Protein 5W9S (pdb70)

GO terms:
  GO:0008270 zinc ion binding (F, IDA)
  GO:0008327 methyl-CpG binding (F, IDA)
  GO:0043565 sequence-specific DNA binding (F, IDA)
  GO:0140297 DNA-binding transcription factor binding (F, IDA)
  GO:0000122 negative regulation of transcription by RNA polymerase II (P, IDA)
  GO:0005654 nucleoplasm (C, TAS)
  GO:0005654 nucleoplasm (C, IDA)
  GO:0043123 positive regulation of canonical NF-kappaB signal transduction (P, HMP)
  GO:0043467 regulation of generation of precursor metabolites and energy (P, IDA)

Sequence (44 aa):
KKRKRCGMCAPCRRRINCEQCSSCRNRKTGHQICKFRKCEELKK

Nearest PDB structures (foldseek):
  5w9s-assembly1_C  TM=1.023E+00  e=1.416E-08  Homo sapiens
  5vc9-assembly2_F  TM=1.006E+00  e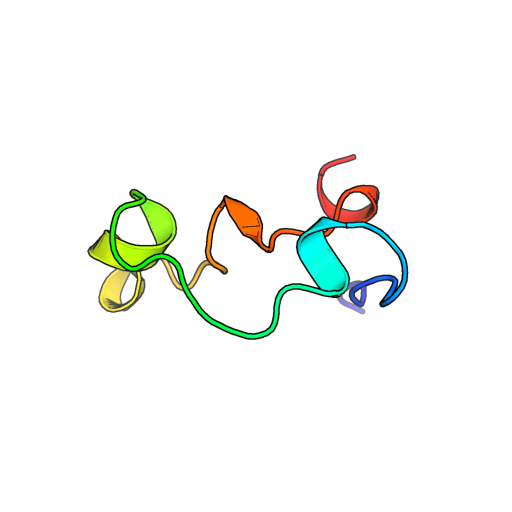=1.787E-06  Homo sapiens
  6asd-assembly1_C  TM=9.128E-01  e=1.359E-05  Homo sapiens
  4hp3-assembly1_C  TM=9.864E-01  e=2.743E-05  Xenopus tropicalis
  4hp1-assembly1_C  TM=9.419E-01  e=2.170E-05  Xenopus tropicalis

B-factor: mean 51.02, std 9.74, range [23.47, 83.14]

Structure (mmCIF, N/CA/C/O backbone):
data_5W9S
#
_entry.id   5W9S
#
_cell.length_a   40.110
_cell.length_b   40.110
_cell.length_c   81.200
_cell.angle_alpha   90.000
_cell.angle_beta   90.000
_cell.angle_gamma   120.000
#
_symmetry.space_group_name_H-M   'P 32'
#
loop_
_entity.id
_entity.type
_entity.pdbx_description
1 polymer 'CpG DNA fragment'
2 polymer 'CXXC-type zinc finger protein 5'
3 non-polymer 'ZINC ION'
4 non-polymer 'SULFATE ION'
5 non-polymer 'UNKNOWN ATOM OR ION'
6 water water
#
loop_
_atom_site.group_PDB
_atom_site.id
_atom_site.type_symbol
_atom_site.label_atom_id
_atom_site.label_alt_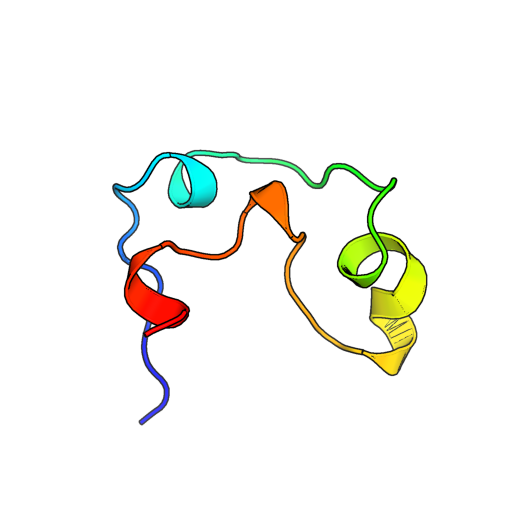id
_atom_site.label_comp_id
_atom_site.label_asym_id
_atom_site.label_entity_id
_atom_site.label_seq_id
_atom_site.pdbx_PDB_ins_code
_atom_site.Cartn_x
_atom_site.Cartn_y
_atom_site.Cartn_z
_atom_site.occupancy
_atom_site.B_iso_or_equiv
_atom_site.auth_seq_id
_atom_site.auth_comp_id
_atom_site.auth_asym_id
_atom_site.auth_atom_id
_atom_site.pdbx_PDB_model_num
ATOM 507 N N . LYS C 2 23 ? 6.706 -1.550 -11.771 1.00 70.37 258 LYS C N 1
ATOM 508 C CA . LYS C 2 23 ? 7.544 -0.330 -11.941 1.00 65.38 258 LYS C CA 1
ATOM 509 C C . LYS C 2 23 ? 6.677 0.759 -12.569 1.00 62.92 258 LYS C C 1
ATOM 510 O O . LYS C 2 23 ? 5.866 0.483 -13.469 1.00 64.15 258 LYS C O 1
ATOM 512 N N . LYS C 2 24 ? 6.848 1.996 -12.095 1.00 56.11 259 LYS C N 1
ATOM 513 C CA . LYS C 2 24 ? 6.046 3.079 -12.546 1.00 53.02 259 LYS C CA 1
ATOM 514 C C . LYS C 2 24 ? 6.312 3.368 -14.033 1.00 53.13 259 LYS C C 1
ATOM 515 O O . LYS C 2 24 ? 7.412 3.186 -14.503 1.00 51.36 259 LYS C O 1
ATOM 521 N N . ARG C 2 25 ? 5.266 3.731 -14.789 1.00 54.09 260 ARG C N 1
ATOM 522 C CA . ARG C 2 25 ? 5.433 3.972 -16.236 1.00 52.92 260 ARG C CA 1
ATOM 523 C C . ARG C 2 25 ? 6.128 5.301 -16.475 1.00 50.59 260 ARG C C 1
ATOM 524 O O . ARG C 2 25 ? 6.129 6.194 -15.582 1.00 48.65 260 ARG C O 1
ATOM 532 N N . LYS C 2 26 ? 6.698 5.405 -17.687 1.00 49.00 261 LYS C N 1
ATOM 533 C CA . LYS C 2 26 ? 7.473 6.528 -18.181 1.00 46.86 261 LYS C CA 1
ATOM 534 C C . LYS C 2 26 ? 6.731 7.260 -19.262 1.00 46.05 261 LYS C C 1
ATOM 535 O O . LYS C 2 26 ? 5.945 6.682 -19.988 1.00 46.37 261 LYS C O 1
ATOM 539 N N . ARG C 2 27 ? 6.980 8.561 -19.329 1.00 42.10 262 ARG C N 1
ATOM 540 C CA . ARG C 2 27 ? 6.432 9.454 -20.371 1.00 43.98 262 ARG C CA 1
ATOM 541 C C . ARG C 2 27 ? 6.798 8.914 -21.764 1.00 45.94 262 ARG C C 1
ATOM 542 O O . ARG C 2 27 ? 7.816 8.287 -21.891 1.00 48.10 262 ARG C O 1
ATOM 550 N N . CYS C 2 28 ? 5.967 9.140 -22.781 1.00 50.48 263 CYS C N 1
ATOM 551 C CA . CYS C 2 28 ? 6.257 8.582 -24.100 1.00 53.14 263 CYS C CA 1
ATOM 552 C C . CYS C 2 28 ? 7.272 9.413 -24.852 1.00 55.03 263 CYS C C 1
ATOM 553 O O . CYS C 2 28 ? 7.850 8.924 -25.814 1.00 59.44 263 CYS C O 1
ATOM 556 N N . GLY C 2 29 ? 7.421 10.692 -24.489 1.00 50.98 264 GLY C N 1
ATOM 557 C CA . GLY C 2 29 ? 8.385 11.577 -25.143 1.00 52.23 264 GLY C CA 1
ATOM 558 C C . GLY C 2 29 ? 7.894 12.178 -26.455 1.00 54.80 264 GLY C C 1
ATOM 559 O O . GLY C 2 29 ? 8.432 13.191 -26.898 1.00 58.10 264 GLY C O 1
ATOM 560 N N . MET C 2 30 ? 6.836 11.612 -27.038 1.00 56.40 265 MET C N 1
ATOM 561 C CA . MET C 2 30 ? 6.410 11.940 -28.388 1.00 61.84 265 MET C CA 1
ATOM 562 C C . MET C 2 30 ? 5.172 12.765 -28.464 1.00 59.23 265 MET C C 1
ATOM 563 O O . MET C 2 30 ? 5.028 13.537 -29.394 1.00 61.93 265 MET C O 1
ATOM 568 N N . CYS C 2 31 ? 4.203 12.530 -27.583 1.00 56.42 266 CYS C N 1
ATOM 569 C CA . CYS C 2 31 ? 2.926 13.234 -27.688 1.00 55.97 266 CYS C CA 1
ATOM 570 C C . CYS C 2 31 ? 3.146 14.788 -27.513 1.00 52.87 266 CYS C C 1
ATOM 571 O O . CYS C 2 31 ? 4.239 15.248 -27.037 1.00 52.96 266 CYS C O 1
ATOM 574 N N . ALA C 2 32 ? 2.153 15.591 -27.902 1.00 51.09 267 ALA C N 1
ATOM 575 C CA . ALA C 2 32 ? 2.278 17.048 -27.769 1.00 49.55 267 ALA C CA 1
ATOM 576 C C . ALA C 2 32 ? 2.597 17.461 -26.308 1.00 46.05 267 ALA C C 1
ATOM 577 O O . ALA C 2 32 ? 3.525 18.257 -26.085 1.00 45.58 267 ALA C O 1
ATOM 579 N N . PRO C 2 33 ? 1.880 16.896 -25.315 1.00 46.32 268 PRO C N 1
ATOM 580 C CA . PRO C 2 33 ? 2.264 17.275 -23.924 1.00 45.17 268 PRO C CA 1
ATOM 581 C C . PRO C 2 33 ? 3.754 16.976 -23.579 1.00 42.72 268 PRO C C 1
ATOM 582 O O . PRO C 2 33 ? 4.461 17.876 -23.122 1.00 46.18 268 PRO C O 1
ATOM 586 N N . CYS C 2 34 ? 4.230 15.760 -23.834 1.00 43.39 269 CYS C N 1
ATOM 587 C CA . CYS C 2 34 ? 5.651 15.429 -23.696 1.00 43.14 269 CYS C CA 1
ATOM 588 C C . CYS C 2 34 ? 6.664 16.369 -24.347 1.00 43.36 269 CYS C C 1
ATOM 589 O O . CYS C 2 34 ? 7.745 16.526 -23.825 1.00 42.75 269 CYS C O 1
ATOM 592 N N . ARG C 2 35 ? 6.364 16.913 -25.539 1.00 45.45 270 ARG C N 1
ATOM 593 C CA . ARG C 2 35 ? 7.270 17.885 -26.179 1.00 45.56 270 ARG C CA 1
ATOM 594 C C . ARG C 2 35 ? 7.337 19.252 -25.485 1.00 42.39 270 ARG C C 1
ATOM 595 O O . ARG C 2 35 ? 8.280 19.972 -25.677 1.00 38.76 270 ARG C O 1
ATOM 603 N N . ARG C 2 36 ? 6.314 19.613 -24.704 1.00 42.87 271 ARG C N 1
ATOM 604 C CA . ARG C 2 36 ? 6.331 20.881 -23.967 1.00 42.10 271 ARG C CA 1
ATOM 605 C C . ARG C 2 36 ? 7.532 20.782 -23.036 1.00 40.08 271 ARG C C 1
ATOM 606 O O . ARG C 2 36 ? 7.932 19.694 -22.708 1.00 42.53 271 ARG C O 1
ATOM 610 N N . ARG C 2 37 ? 8.181 21.899 -22.783 1.00 40.37 272 ARG C N 1
ATOM 611 C CA . ARG C 2 37 ? 9.440 21.964 -22.090 1.00 41.93 272 ARG C CA 1
ATOM 612 C C . ARG C 2 37 ? 9.370 22.725 -20.835 1.00 44.58 272 ARG C C 1
ATOM 613 O O . ARG C 2 37 ? 10.277 22.602 -20.072 1.00 46.68 272 ARG C O 1
ATOM 621 N N . ILE C 2 38 ? 8.311 23.535 -20.609 1.00 43.86 273 ILE C N 1
ATOM 622 C CA . ILE C 2 38 ? 8.195 24.329 -19.443 1.00 45.99 273 ILE C CA 1
ATOM 623 C C . ILE C 2 38 ? 6.773 24.273 -18.871 1.00 48.76 273 ILE C C 1
ATOM 624 O O . ILE C 2 38 ? 5.815 23.966 -19.578 1.00 46.31 273 ILE C O 1
ATOM 629 N N . ASN C 2 39 ? 6.657 24.683 -17.606 1.00 45.11 274 ASN C N 1
ATOM 630 C CA . ASN C 2 39 ? 5.408 24.619 -16.891 1.00 45.66 274 ASN C CA 1
ATOM 631 C C . ASN C 2 39 ? 4.547 25.823 -17.112 1.00 47.51 274 ASN C C 1
ATOM 632 O O . ASN C 2 39 ? 5.042 26.944 -17.099 1.00 48.92 274 ASN C O 1
ATOM 637 N N . CYS C 2 40 ? 3.225 25.618 -17.246 1.00 48.52 275 CYS C N 1
ATOM 638 C CA . CYS C 2 40 ? 2.334 26.752 -17.487 1.00 50.78 275 CYS C CA 1
ATOM 639 C C . CYS C 2 40 ? 2.261 27.680 -16.253 1.00 53.5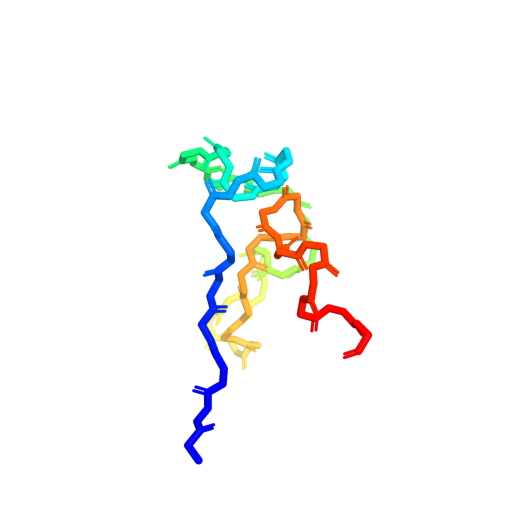2 275 CYS C C 1
ATOM 640 O O . CYS C 2 40 ? 2.015 28.841 -16.398 1.00 55.98 275 CYS C O 1
ATOM 643 N N . GLU C 2 41 ? 2.458 27.147 -15.048 1.00 53.20 276 GLU C N 1
ATOM 644 C CA . GLU C 2 41 ? 2.303 27.928 -13.785 1.00 57.18 276 GLU C CA 1
ATOM 645 C C . GLU C 2 41 ? 0.870 28.485 -13.533 1.00 58.84 276 GLU C C 1
ATOM 646 O O . GLU C 2 41 ? 0.706 29.210 -12.599 1.00 66.78 276 GLU C O 1
ATOM 652 N N . GLN C 2 42 ? -0.134 28.163 -14.366 1.00 57.60 277 GLN C N 1
ATOM 653 C CA . GLN C 2 42 ? -1.515 28.652 -14.202 1.00 62.08 277 GLN C CA 1
ATOM 654 C C . GLN C 2 42 ? -2.529 27.519 -13.808 1.00 62.12 277 GLN C C 1
ATOM 655 O O . GLN C 2 42 ? 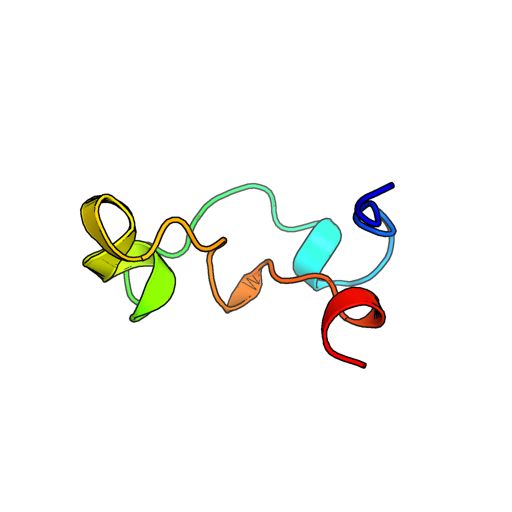-3.637 27.816 -13.356 1.00 65.22 277 GLN C O 1
ATOM 657 N N . CYS C 2 43 ? -2.154 26.248 -13.978 1.00 57.25 278 CYS C N 1
ATOM 658 C CA . CYS C 2 43 ? -3.081 25.143 -13.747 1.00 56.64 278 CYS C CA 1
ATOM 659 C C . CYS C 2 43 ? -3.069 24.710 -12.284 1.00 55.14 278 CYS C C 1
ATOM 660 O O . CYS C 2 43 ? -2.140 25.023 -11.521 1.00 50.76 278 CYS C O 1
ATOM 663 N N . SER C 2 44 ? -4.124 24.016 -11.870 1.00 57.32 279 SER C N 1
ATOM 664 C CA . SER C 2 44 ? -4.165 23.420 -10.524 1.00 57.19 279 SER C CA 1
ATOM 665 C C . SER C 2 44 ? -2.891 22.626 -10.127 1.00 53.09 279 SER 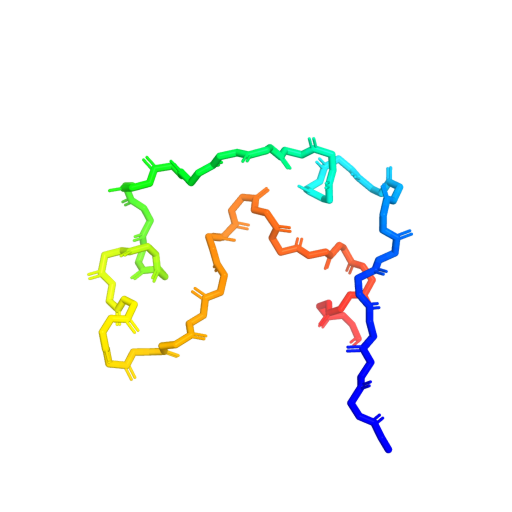C C 1
ATOM 666 O O . SER C 2 44 ? -2.342 22.788 -8.985 1.00 48.51 279 SER C O 1
ATOM 669 N N . SER C 2 45 ? -2.418 21.778 -11.053 1.00 48.67 280 SER C N 1
ATOM 670 C CA . SER C 2 45 ? -1.265 20.925 -10.782 1.00 45.85 280 SER C CA 1
ATOM 671 C C . SER C 2 45 ? -0.039 21.751 -10.563 1.00 43.65 280 SER C C 1
ATOM 672 O O . SER C 2 45 ? 0.760 21.476 -9.644 1.00 40.93 280 SER C O 1
ATOM 675 N N . CYS C 2 46 ? 0.129 22.764 -11.414 1.00 44.87 281 CYS C N 1
ATOM 676 C CA . CYS C 2 46 ? 1.258 23.696 -11.253 1.00 46.95 281 CYS C CA 1
ATOM 677 C C . CYS C 2 46 ? 1.118 24.492 -9.939 1.00 49.36 281 CYS C C 1
ATOM 678 O O . CYS C 2 46 ? 2.077 24.643 -9.201 1.00 49.38 281 CYS C O 1
ATOM 681 N N . ARG C 2 47 ? -0.073 25.036 -9.721 1.00 50.36 282 ARG C N 1
ATOM 682 C CA . ARG C 2 47 ? -0.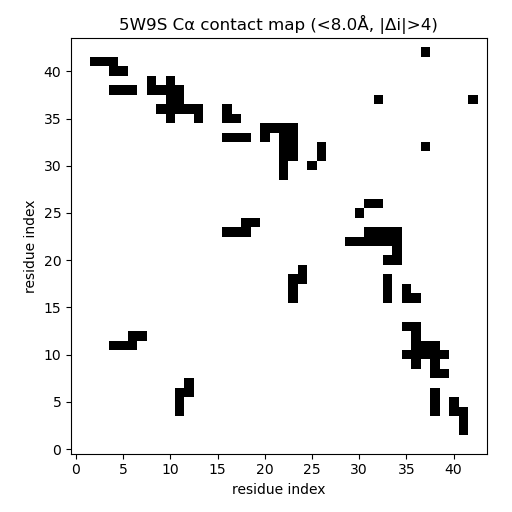372 25.823 -8.499 1.00 56.00 282 ARG C CA 1
ATOM 683 C C . ARG C 2 47 ? -0.186 25.004 -7.182 1.00 53.26 282 ARG C C 1
ATOM 684 O O . ARG C 2 47 ? 0.399 25.509 -6.221 1.00 51.25 282 ARG C O 1
ATOM 692 N N . ASN C 2 48 ? -0.549 23.715 -7.193 1.00 51.36 283 ASN C N 1
ATOM 693 C CA . ASN C 2 48 ? -0.502 22.912 -5.960 1.00 51.64 283 ASN C CA 1
ATOM 694 C C . ASN C 2 48 ? 0.602 21.900 -5.844 1.00 50.86 283 ASN C C 1
ATOM 695 O O . ASN C 2 48 ? 0.560 21.030 -4.950 1.00 48.39 283 ASN C O 1
ATOM 700 N N . ARG C 2 49 ? 1.640 22.089 -6.673 1.00 46.75 284 ARG C N 1
ATOM 701 C CA . ARG C 2 49 ? 2.756 21.221 -6.793 1.00 45.63 284 ARG C CA 1
ATOM 702 C C . ARG C 2 49 ? 3.347 20.815 -5.473 1.00 44.29 284 ARG C C 1
ATOM 703 O O . ARG C 2 49 ? 3.560 19.613 -5.230 1.00 39.86 284 ARG C O 1
ATOM 711 N N . LYS C 2 50 ? 3.577 21.801 -4.590 1.00 47.80 285 LYS C N 1
ATOM 712 C CA . LYS C 2 50 ? 4.113 21.546 -3.263 1.00 50.22 285 LYS C CA 1
ATOM 713 C C . LYS C 2 50 ? 3.329 20.445 -2.536 1.00 47.88 285 LYS C C 1
ATOM 714 O O . LYS C 2 50 ? 3.931 19.593 -1.947 1.00 47.51 285 LYS C O 1
ATOM 717 N N . THR C 2 51 ? 2.012 20.413 -2.673 1.00 49.10 286 THR C N 1
ATOM 718 C CA . THR C 2 51 ? 1.189 19.391 -2.007 1.00 50.02 286 THR C CA 1
ATOM 719 C C . THR C 2 51 ? 0.752 18.241 -2.916 1.00 46.51 286 THR C C 1
ATOM 720 O O . THR C 2 51 ? 0.698 17.107 -2.514 1.00 45.72 286 THR C O 1
ATOM 724 N N . GLY C 2 52 ? 0.406 18.558 -4.142 1.00 45.37 287 GLY C N 1
ATOM 725 C CA . GLY C 2 52 ? -0.070 17.574 -5.118 1.00 43.91 287 GLY C CA 1
ATOM 726 C C . GLY C 2 52 ? 0.997 16.749 -5.870 1.00 40.55 287 GLY C C 1
ATOM 727 O O . GLY C 2 52 ? 0.697 15.684 -6.362 1.00 39.10 287 GLY C O 1
ATOM 728 N N . HIS C 2 53 ? 2.224 17.231 -5.931 1.00 42.89 288 HIS C N 1
ATOM 729 C CA . HIS C 2 53 ? 3.350 16.544 -6.647 1.00 40.27 288 HIS C CA 1
ATOM 730 C C . HIS C 2 53 ? 3.046 16.139 -8.125 1.00 39.67 288 HIS C C 1
ATOM 731 O O . HIS C 2 53 ? 3.696 15.204 -8.664 1.00 42.53 288 HIS C O 1
ATOM 738 N N . GLN C 2 54 ? 2.118 16.826 -8.815 1.00 39.10 289 GLN C N 1
ATOM 739 C CA . GLN C 2 54 ? 1.814 16.440 -10.172 1.00 41.17 289 GLN C CA 1
ATOM 740 C C . GLN C 2 54 ? 2.504 17.307 -11.228 1.00 38.76 289 GLN C C 1
ATOM 741 O O . GLN C 2 54 ? 2.754 18.464 -11.022 1.00 36.43 289 GLN C O 1
ATOM 747 N N . ILE C 2 55 ? 2.639 16.733 -12.413 1.00 40.05 290 ILE C N 1
ATOM 748 C CA . ILE C 2 55 ? 3.148 17.473 -13.591 1.00 38.96 290 ILE C CA 1
ATOM 749 C C . ILE C 2 55 ? 2.119 18.510 -14.047 1.00 37.18 290 ILE C C 1
ATOM 750 O O . ILE C 2 55 ? 0.940 18.326 -13.843 1.00 36.80 290 ILE C O 1
ATOM 755 N N . CYS C 2 56 ? 2.560 19.613 -14.632 1.00 36.51 291 CYS C N 1
ATOM 756 C CA . CYS C 2 56 ? 1.653 20.552 -15.325 1.00 38.93 291 CYS C CA 1
ATOM 757 C C . CYS C 2 56 ? 0.584 19.805 -16.113 1.00 39.32 291 CYS C C 1
ATOM 758 O O . CYS C 2 56 ? 0.872 18.784 -16.749 1.00 37.54 291 CYS C O 1
ATOM 761 N N . LYS C 2 57 ? -0.659 20.267 -16.061 1.00 41.79 292 LYS C N 1
ATOM 762 C CA . LYS C 2 57 ? -1.754 19.603 -16.795 1.00 43.45 292 LYS C CA 1
ATOM 763 C C . LYS C 2 57 ? -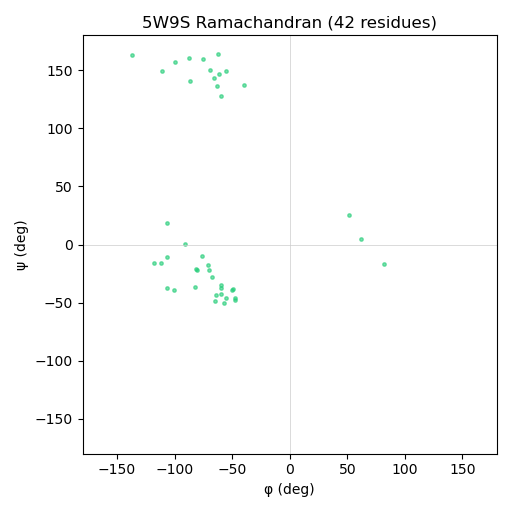1.464 19.589 -18.294 1.00 44.73 292 LYS C C 1
ATOM 764 O O . LYS C 2 57 ? -1.802 18.634 -18.962 1.00 45.97 292 LYS C O 1
ATOM 766 N N . PHE C 2 58 ? -0.831 20.638 -18.808 1.00 45.59 293 PHE C N 1
ATOM 767 C CA . PHE C 2 58 ? -0.506 20.732 -20.256 1.00 47.09 293 PHE C CA 1
ATOM 768 C C . PHE C 2 58 ? 0.683 19.859 -20.691 1.00 45.53 293 PHE C C 1
ATOM 769 O O . PHE C 2 58 ? 0.924 19.675 -21.909 1.00 45.69 293 PHE C O 1
ATOM 777 N N . ARG C 2 59 ? 1.396 19.295 -19.727 1.00 41.80 294 ARG C N 1
ATOM 778 C CA . ARG C 2 59 ? 2.541 18.394 -20.007 1.00 41.28 294 ARG C CA 1
ATOM 779 C C . ARG C 2 59 ? 2.273 16.907 -19.736 1.00 42.61 294 ARG C C 1
ATOM 780 O O . ARG C 2 59 ? 3.027 16.054 -20.217 1.00 41.35 294 ARG C O 1
ATOM 788 N N . LYS C 2 60 ? 1.157 16.585 -19.075 1.00 42.92 295 LYS C N 1
ATOM 789 C CA . LYS C 2 60 ? 0.875 15.214 -18.746 1.00 43.53 295 LYS C CA 1
ATOM 790 C C . LYS C 2 60 ? 0.793 14.410 -20.018 1.00 43.37 295 LYS C C 1
ATOM 791 O O . LYS C 2 60 ? 0.051 14.750 -20.910 1.00 43.84 295 LYS C O 1
ATOM 797 N N . CYS C 2 61 ? 1.544 13.317 -20.056 1.00 41.59 296 CYS C N 1
ATOM 798 C CA . CYS C 2 61 ? 1.683 12.486 -21.234 1.00 45.27 296 CYS C CA 1
ATOM 799 C C . CYS C 2 61 ? 0.316 11.864 -21.615 1.00 47.82 296 CYS C C 1
ATOM 800 O O . CYS C 2 61 ? -0.404 11.354 -20.756 1.00 46.79 296 CYS C O 1
ATOM 803 N N . GLU C 2 62 ? -0.005 11.864 -22.893 1.00 52.74 297 GLU C N 1
ATOM 804 C CA . GLU C 2 62 ? -1.323 11.367 -23.322 1.00 58.04 297 GLU C CA 1
ATOM 805 C C . GLU C 2 62 ? -1.449 9.915 -22.889 1.00 61.39 297 GLU C C 1
ATOM 806 O O . GLU C 2 62 ? -2.503 9.522 -22.333 1.00 62.81 297 GLU C O 1
ATOM 812 N N . GLU C 2 63 ? -0.359 9.136 -23.064 1.00 57.69 298 GLU C N 1
ATOM 813 C CA . GLU C 2 63 ? -0.400 7.714 -22.779 1.00 58.21 298 GLU C CA 1
ATOM 814 C C . GLU C 2 63 ? -0.483 7.365 -21.312 1.00 57.46 298 GLU C C 1
ATOM 815 O O . GLU C 2 63 ? -0.908 6.278 -21.001 1.00 63.92 298 GLU C O 1
ATOM 818 N N . LEU C 2 64 ? -0.160 8.310 -20.406 1.00 55.52 299 LEU C N 1
ATOM 819 C CA . LEU C 2 64 ? -0.258 8.075 -18.948 1.00 56.05 299 LEU C CA 1
ATOM 820 C C . LEU C 2 64 ? -1.607 8.458 -18.309 1.00 58.66 299 LEU C C 1
ATOM 821 O O . LEU C 2 64 ? -1.768 8.310 -17.093 1.00 52.73 299 LEU C O 1
ATOM 826 N N . LYS C 2 65 ? -2.549 8.955 -19.113 1.00 59.59 300 LYS C N 1
ATOM 827 C CA . LYS C 2 65 ? -3.889 9.230 -18.624 1.00 64.94 300 LYS C CA 1
ATOM 828 C C . LYS C 2 65 ? -4.723 7.946 -18.616 1.00 70.33 300 LYS C C 1
ATOM 829 O O . LYS C 2 65 ? -5.527 7.749 -17.716 1.00 75.12 300 LYS C O 1
ATOM 835 N N . LYS C 2 66 ? -4.519 7.076 -19.607 1.00 74.30 301 LYS C N 1
ATOM 836 C CA . LYS C 2 66 ? -5.286 5.826 -19.738 1.00 78.98 301 LYS C CA 1
ATOM 837 C C . LYS C 2 66 ? -4.580 4.671 -19.036 1.00 81.13 301 LYS C C 1
ATOM 838 O O . LYS C 2 66 ? -3.714 4.890 -18.153 1.00 77.36 301 LYS C O 1
#

InterPro domains:
  IPR002857 Zinc finger, CXXC-type [PF02008] (257-296)
  IPR002857 Zinc finger, CXXC-type [PS51058] (256-297)
  IPR040388 CXXC-type zinc finger protein CXXC4/CXXC5 [PTHR13419] (1-322)

Secondary structure (DSSP, 8-state):
------S-SHHHH--S--SSSHHHHTHHHH----TTTS-GGGT-

Solvent-accessible surface area: 3771 Å² total; per-residue (Å²): 153,197,149,138,137,52,30,150,23,58,17,10,154,70,214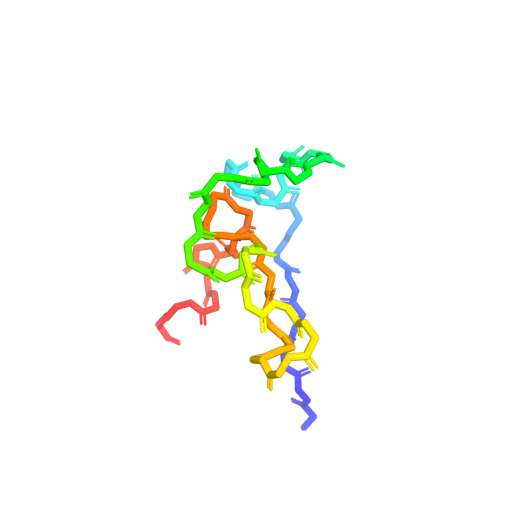,141,49,49,104,75,17,68,30,6,163,68,93,121,114,35,148,100,78,2,55,124,55,67,2,89,89,40,121,110

Foldseek 3Di:
DDDDAPCPDQLNVDDDAPCPDPCNVCCVPNVDGHPSNPHPVVVD

Radius of gyration: 10.56 Å; Cα contacts (8 Å, |Δi|>4): 57; chains: 1; bounding box: 15×29×26 Å

Organism: Homo sapiens (NCBI:txid9606)